Protein AF-A0A946MM64-F1 (afdb_monomer_lite)

Foldseek 3Di:
DDDDPVLVVLLVLLVVLLVVLQVLCCVPPVPFLLSVLSVCLVPPVSVVLVVVLVPDDPVVNVVCVVVSVVSSVVSSVLSVVSSVCSVVVVVVCRVVSSVVSVVVPD

Secondary structure (DSSP, 8-state):
-PPPHHHHHHHHHHHHHHHHHHHHHHHH-TT-HHHHHHHHIIIIIIHHHHHHHHHS-HHHHHHHHHHHHHHHHHHHHHHHHHHHHHHTT-GGGHHHHHHHHHHH--

Sequence (106 aa):
IDFPTEMTGEIEAIIDDLMVITPSMMERYPGETLTYEIKKIGRDHLYKTVKEYLDLSSDSRRNQLDIFKKTIGNLHEVSNRSRDIVEKNETAEFKTMANFLAGKFS

pLDDT: mean 90.25, std 6.31, range [52.16, 95.44]

Structure (mmCIF, N/CA/C/O backbone):
data_AF-A0A946MM64-F1
#
_entry.id   AF-A0A946MM64-F1
#
loop_
_atom_site.group_PDB
_atom_site.id
_atom_site.type_symbol
_atom_site.label_atom_id
_atom_site.label_alt_id
_atom_site.label_comp_id
_atom_site.label_asym_id
_atom_site.label_entity_id
_atom_site.label_seq_id
_atom_site.pdbx_PDB_ins_code
_atom_site.Cartn_x
_atom_site.Cartn_y
_atom_site.Cartn_z
_atom_site.occupancy
_atom_site.B_iso_or_equiv
_atom_site.auth_seq_id
_atom_site.auth_comp_id
_atom_site.auth_asym_id
_atom_site.auth_atom_id
_atom_site.pdbx_PDB_model_num
ATOM 1 N N . ILE A 1 1 ? 10.119 -2.285 -24.378 1.00 52.16 1 ILE A N 1
ATOM 2 C CA . ILE A 1 1 ? 9.785 -3.358 -23.416 1.00 52.16 1 ILE A CA 1
ATOM 3 C C . ILE A 1 1 ? 8.465 -2.953 -22.819 1.00 52.16 1 ILE A C 1
ATOM 5 O O . ILE A 1 1 ? 8.413 -1.907 -22.176 1.00 52.16 1 ILE A O 1
ATOM 9 N N . ASP A 1 2 ? 7.422 -3.707 -23.136 1.00 64.56 2 ASP A N 1
ATOM 10 C CA . ASP A 1 2 ? 6.102 -3.474 -22.565 1.00 64.56 2 ASP A CA 1
ATOM 11 C C . ASP A 1 2 ? 6.124 -3.805 -21.074 1.00 64.56 2 ASP A C 1
ATOM 13 O O . ASP A 1 2 ? 6.941 -4.607 -20.610 1.00 64.56 2 ASP A O 1
ATOM 17 N N . PHE A 1 3 ? 5.277 -3.122 -20.310 1.00 71.56 3 PHE A N 1
ATOM 18 C CA . PHE A 1 3 ? 5.147 -3.379 -18.883 1.00 71.56 3 PHE A CA 1
ATOM 19 C C . PHE A 1 3 ? 4.723 -4.844 -18.674 1.00 71.56 3 PHE A C 1
ATOM 21 O O . PHE A 1 3 ? 3.822 -5.302 -19.382 1.00 71.56 3 PHE A O 1
ATOM 28 N N . PRO A 1 4 ? 5.370 -5.612 -17.775 1.00 78.56 4 PRO A N 1
ATOM 29 C CA . PRO A 1 4 ? 5.081 -7.037 -17.673 1.00 78.56 4 PRO A CA 1
ATOM 30 C C . PRO A 1 4 ? 3.622 -7.266 -17.266 1.00 78.56 4 PRO A C 1
ATOM 32 O O . PRO A 1 4 ? 3.182 -6.727 -16.256 1.00 78.56 4 PRO A O 1
ATOM 35 N N . THR A 1 5 ? 2.888 -8.097 -18.010 1.00 82.94 5 THR A N 1
ATOM 36 C CA . THR A 1 5 ? 1.466 -8.393 -17.747 1.00 82.94 5 THR A CA 1
ATOM 37 C C . THR A 1 5 ? 1.224 -8.931 -16.337 1.00 82.94 5 THR A C 1
ATOM 39 O O . THR A 1 5 ? 0.237 -8.579 -15.704 1.00 82.94 5 THR A O 1
ATOM 42 N N . GLU A 1 6 ? 2.163 -9.728 -15.822 1.00 84.88 6 GLU A N 1
ATOM 43 C CA . GLU A 1 6 ? 2.186 -10.184 -14.426 1.00 84.88 6 GLU A CA 1
ATOM 44 C C . GLU A 1 6 ? 2.097 -9.004 -13.443 1.00 84.88 6 GLU A C 1
ATOM 46 O O . GLU A 1 6 ? 1.296 -9.028 -12.516 1.00 84.88 6 GLU A O 1
ATOM 51 N N . MET A 1 7 ? 2.854 -7.929 -13.687 1.00 89.62 7 MET A N 1
ATOM 52 C CA . MET A 1 7 ? 2.854 -6.751 -12.817 1.00 89.62 7 MET A CA 1
ATOM 53 C C . MET A 1 7 ? 1.558 -5.960 -12.899 1.00 89.62 7 MET A C 1
ATOM 55 O O . MET A 1 7 ? 1.156 -5.367 -11.904 1.00 89.62 7 MET A O 1
ATOM 59 N N . THR A 1 8 ? 0.911 -5.938 -14.064 1.00 90.75 8 THR A N 1
ATOM 60 C CA . THR A 1 8 ? -0.419 -5.337 -14.197 1.00 90.75 8 THR A CA 1
ATOM 61 C C . THR A 1 8 ? -1.417 -6.062 -13.305 1.00 90.75 8 THR A C 1
ATOM 63 O O . THR A 1 8 ? -2.077 -5.402 -12.511 1.00 90.75 8 THR A O 1
ATOM 66 N N . GLY A 1 9 ? -1.457 -7.398 -13.362 1.00 92.81 9 GLY A N 1
ATOM 67 C CA . GLY A 1 9 ? -2.377 -8.192 -12.545 1.00 92.81 9 GLY A CA 1
ATOM 68 C C . GLY A 1 9 ? -2.141 -8.029 -11.040 1.00 92.81 9 GLY A C 1
ATOM 69 O O . GLY A 1 9 ? -3.092 -7.875 -10.283 1.00 92.81 9 GLY A O 1
ATOM 70 N N . GLU A 1 10 ? -0.881 -7.984 -10.602 1.00 92.75 10 GLU A N 1
ATOM 71 C CA . GLU A 1 10 ? -0.538 -7.726 -9.194 1.00 92.75 10 GLU A CA 1
ATOM 72 C C . GLU A 1 10 ? -0.993 -6.332 -8.729 1.00 92.75 10 GLU A C 1
ATOM 74 O O . GLU A 1 10 ? -1.512 -6.171 -7.627 1.00 92.75 10 GLU A O 1
ATOM 79 N N . ILE A 1 11 ? -0.830 -5.308 -9.573 1.00 94.38 11 ILE A N 1
ATOM 80 C CA . ILE A 1 11 ? -1.286 -3.945 -9.263 1.00 94.38 11 ILE A CA 1
ATOM 81 C C . ILE A 1 11 ? -2.814 -3.878 -9.208 1.00 94.38 11 ILE A C 1
ATOM 83 O O . ILE A 1 11 ? -3.354 -3.245 -8.304 1.00 94.38 11 ILE A O 1
ATOM 87 N N . GLU A 1 12 ? -3.504 -4.524 -10.147 1.00 94.25 12 GLU A N 1
ATOM 88 C CA . GLU A 1 12 ? -4.968 -4.608 -10.166 1.00 94.25 12 GLU A CA 1
ATOM 89 C C . GLU A 1 12 ? -5.499 -5.301 -8.906 1.00 94.25 12 GLU A C 1
ATOM 91 O O . GLU A 1 12 ? -6.383 -4.753 -8.255 1.00 94.25 12 GLU A O 1
ATOM 96 N N . ALA A 1 13 ? -4.890 -6.414 -8.484 1.00 93.31 13 ALA A N 1
ATOM 97 C CA . ALA A 1 13 ? -5.264 -7.110 -7.251 1.00 93.31 13 ALA A CA 1
ATOM 98 C C . ALA A 1 13 ? -5.131 -6.213 -6.005 1.00 93.31 13 ALA A C 1
ATOM 100 O O . ALA A 1 13 ? -6.040 -6.159 -5.176 1.00 93.31 13 ALA A O 1
ATOM 101 N N . ILE A 1 14 ? -4.038 -5.442 -5.900 1.00 94.75 14 ILE A N 1
ATOM 102 C CA . ILE A 1 14 ? -3.869 -4.459 -4.818 1.00 94.75 14 ILE A CA 1
ATOM 103 C C . ILE A 1 14 ? -4.976 -3.398 -4.871 1.00 94.75 14 ILE A C 1
ATOM 105 O O . ILE A 1 14 ? -5.524 -3.023 -3.836 1.00 94.75 14 ILE A O 1
ATOM 109 N N . ILE A 1 15 ? -5.300 -2.877 -6.057 1.00 94.06 15 ILE A N 1
ATOM 110 C CA . ILE A 1 15 ? -6.34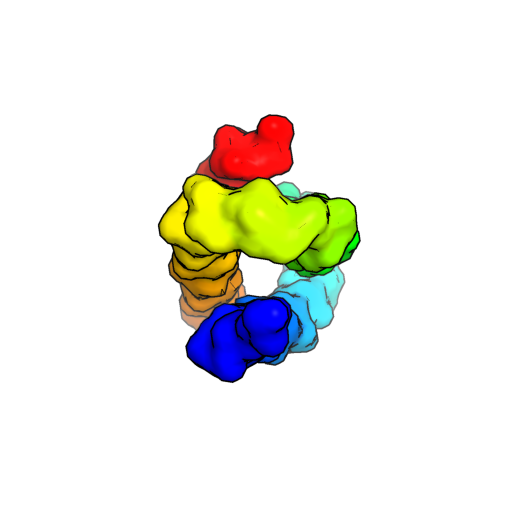9 -1.859 -6.212 1.00 94.06 15 ILE A CA 1
ATOM 111 C C . ILE A 1 15 ? -7.708 -2.421 -5.787 1.00 94.06 15 ILE A C 1
ATOM 113 O O . ILE A 1 15 ? -8.416 -1.755 -5.029 1.00 94.06 15 ILE A O 1
ATOM 117 N N . ASP A 1 16 ? -8.048 -3.630 -6.227 1.00 93.75 16 ASP A N 1
ATOM 118 C CA . ASP A 1 16 ? -9.312 -4.293 -5.909 1.00 93.75 16 ASP A CA 1
ATOM 119 C C . ASP A 1 16 ? -9.474 -4.494 -4.398 1.00 93.75 16 ASP A C 1
ATOM 121 O O . ASP A 1 16 ? -10.507 -4.132 -3.826 1.00 93.75 16 ASP A O 1
ATOM 125 N N . ASP A 1 17 ? -8.435 -4.983 -3.720 1.00 92.19 17 ASP A N 1
ATOM 126 C CA . ASP A 1 17 ? -8.418 -5.081 -2.261 1.00 92.19 17 ASP A CA 1
ATOM 127 C C . ASP A 1 17 ? -8.630 -3.716 -1.598 1.00 92.19 17 ASP A C 1
ATOM 129 O O . ASP A 1 17 ? -9.503 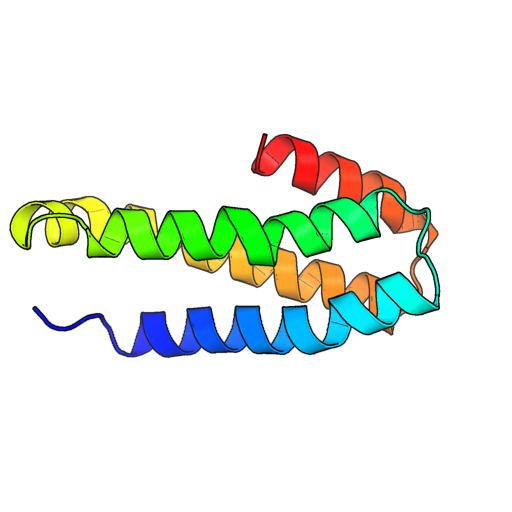-3.564 -0.740 1.00 92.19 17 ASP A O 1
ATOM 133 N N . LEU A 1 18 ? -7.855 -2.700 -2.000 1.00 93.00 18 LEU A N 1
ATOM 134 C CA . LEU A 1 18 ? -7.929 -1.353 -1.434 1.00 93.00 18 LEU A CA 1
ATOM 135 C C . LEU A 1 18 ? -9.315 -0.727 -1.624 1.00 93.00 18 LEU A C 1
ATOM 137 O O . LEU A 1 18 ? -9.802 -0.035 -0.720 1.00 93.00 18 LEU A O 1
ATOM 141 N N . MET A 1 19 ? -9.960 -0.984 -2.764 1.00 92.62 19 MET A N 1
ATOM 142 C CA . MET A 1 19 ? -11.323 -0.548 -3.065 1.00 92.62 19 MET A CA 1
ATOM 143 C C . MET A 1 19 ? -12.373 -1.214 -2.174 1.00 92.62 19 MET A C 1
ATOM 145 O O . MET A 1 19 ? -13.397 -0.593 -1.895 1.00 92.62 19 MET A O 1
ATOM 149 N N . VAL A 1 20 ? -12.119 -2.429 -1.686 1.00 90.88 20 VAL A N 1
ATOM 150 C CA . VAL A 1 20 ? -12.995 -3.122 -0.731 1.00 90.88 20 VAL A CA 1
ATOM 151 C C . VAL A 1 20 ? -12.742 -2.642 0.700 1.00 90.88 20 VAL A C 1
ATOM 153 O O . VAL A 1 20 ? -13.680 -2.294 1.424 1.00 90.88 20 VAL A O 1
ATOM 156 N N . ILE A 1 21 ? -11.480 -2.587 1.130 1.00 91.75 21 ILE A N 1
ATOM 157 C CA . ILE A 1 21 ? -11.147 -2.366 2.545 1.00 91.75 21 ILE A CA 1
ATOM 158 C C . ILE A 1 21 ? -11.258 -0.901 2.957 1.00 91.75 21 ILE A C 1
ATOM 160 O O . ILE A 1 21 ? -11.659 -0.612 4.085 1.00 91.75 21 ILE A O 1
ATOM 164 N N . THR A 1 22 ? -10.935 0.039 2.062 1.00 92.25 22 THR A N 1
ATOM 165 C CA . THR A 1 22 ? -10.902 1.466 2.408 1.00 92.25 22 THR A CA 1
ATOM 166 C C . THR A 1 22 ? -12.292 1.997 2.773 1.00 92.25 22 THR A C 1
ATOM 168 O O . THR A 1 22 ? -12.406 2.635 3.823 1.00 92.25 22 THR A O 1
ATOM 171 N N . PRO A 1 23 ? -13.363 1.742 1.990 1.00 93.00 23 PRO A N 1
ATOM 172 C CA . PRO A 1 23 ? -14.711 2.165 2.368 1.00 93.00 23 PRO A CA 1
ATOM 173 C C . PRO A 1 23 ? -15.182 1.513 3.671 1.00 93.00 23 PRO A C 1
ATOM 175 O O . PRO A 1 23 ? -15.672 2.217 4.549 1.00 93.00 23 PRO A O 1
ATOM 178 N N . SER A 1 24 ? -14.947 0.205 3.838 1.00 91.81 24 SER A N 1
ATOM 179 C CA . SER A 1 24 ? -15.315 -0.544 5.052 1.00 91.81 24 SER A CA 1
ATOM 180 C C . SER A 1 24 ? -14.665 0.042 6.312 1.00 91.81 24 SER A C 1
ATOM 182 O O . SER A 1 24 ? -15.333 0.273 7.322 1.00 91.81 24 SER A O 1
ATOM 184 N N . MET A 1 25 ? -13.371 0.368 6.240 1.00 92.62 25 MET A N 1
ATOM 185 C CA . MET A 1 25 ? -12.639 1.005 7.337 1.00 92.62 25 MET A CA 1
ATOM 186 C C . MET A 1 25 ? -13.113 2.429 7.615 1.00 92.62 25 MET A C 1
ATOM 188 O O . MET A 1 25 ? -13.253 2.816 8.771 1.00 92.62 25 MET A O 1
ATOM 192 N N . MET A 1 26 ? -13.401 3.207 6.573 1.00 93.19 26 MET A N 1
ATOM 193 C CA . MET A 1 26 ? -13.939 4.560 6.722 1.00 93.19 26 MET A CA 1
ATOM 194 C C . MET A 1 26 ? -15.339 4.572 7.346 1.00 93.19 26 MET A C 1
ATOM 196 O O . MET A 1 26 ? -15.659 5.500 8.081 1.00 93.19 26 MET A O 1
ATOM 200 N N . GLU A 1 27 ? -16.167 3.566 7.069 1.00 93.56 27 GLU A N 1
ATOM 201 C CA . GLU A 1 27 ? -17.514 3.453 7.630 1.00 93.56 27 GLU A CA 1
ATOM 202 C C . GLU A 1 27 ? -17.487 2.978 9.088 1.00 93.56 27 GLU A C 1
ATOM 204 O O . GLU A 1 27 ? -18.136 3.568 9.951 1.00 93.56 27 GLU A O 1
ATOM 209 N N . ARG A 1 28 ? -16.714 1.927 9.381 1.00 91.38 28 ARG A N 1
ATOM 210 C CA . ARG A 1 28 ? -16.728 1.259 10.692 1.00 91.38 28 ARG A CA 1
ATOM 211 C C . ARG A 1 28 ? -15.730 1.848 11.688 1.00 91.38 28 ARG A C 1
ATOM 213 O O . ARG A 1 28 ? -15.985 1.826 12.889 1.00 91.38 28 ARG A O 1
ATOM 220 N N . TYR A 1 29 ? -14.602 2.359 11.198 1.00 92.12 29 TYR A N 1
ATOM 221 C CA . TYR A 1 29 ? -13.439 2.753 11.999 1.00 92.12 29 TYR A CA 1
ATOM 222 C C . TYR A 1 29 ? -12.772 4.058 11.507 1.00 92.12 29 TYR A C 1
ATOM 224 O O . TYR A 1 29 ? -11.547 4.112 11.366 1.00 92.12 29 TYR A O 1
ATOM 232 N N . PRO A 1 30 ? -13.519 5.150 11.250 1.00 92.75 30 PRO A N 1
ATOM 233 C CA . PRO A 1 30 ? -12.968 6.359 10.621 1.00 92.75 30 PRO A CA 1
ATOM 234 C C . PRO A 1 30 ? -11.836 7.038 11.408 1.00 92.75 30 PRO A C 1
ATOM 236 O O . PRO A 1 30 ? -11.022 7.741 10.812 1.00 92.75 30 PRO A O 1
ATOM 239 N N . GLY A 1 31 ? -11.797 6.863 12.734 1.00 92.25 31 GLY A N 1
ATOM 240 C CA . GLY A 1 31 ? -10.797 7.468 13.623 1.00 92.25 31 GLY A CA 1
ATOM 241 C C . GLY A 1 31 ? -9.566 6.602 13.900 1.00 92.25 31 GLY A C 1
ATOM 242 O O . GLY A 1 31 ? -8.650 7.064 14.574 1.00 92.25 31 GLY A O 1
ATOM 243 N N . GLU A 1 32 ? -9.535 5.362 13.409 1.00 93.25 32 GLU A N 1
ATOM 244 C CA . GLU A 1 32 ? -8.415 4.451 13.646 1.00 93.25 32 GLU A CA 1
ATOM 245 C C . GLU A 1 32 ? -7.212 4.810 12.770 1.00 93.25 32 GLU A C 1
ATOM 247 O O . GLU A 1 32 ? -7.347 5.062 11.570 1.00 93.25 32 GLU A O 1
ATOM 252 N N . THR A 1 33 ? -6.005 4.760 13.342 1.00 93.06 33 THR A N 1
ATOM 253 C CA . THR A 1 33 ? -4.760 5.024 12.598 1.00 93.06 33 THR A CA 1
ATOM 254 C C . THR A 1 33 ? -4.614 4.085 11.400 1.00 93.06 33 THR A C 1
ATOM 256 O O . THR A 1 33 ? -4.167 4.507 10.337 1.00 93.06 33 THR A O 1
ATOM 259 N N . LEU A 1 34 ? -5.059 2.829 11.528 1.00 91.44 34 LEU A N 1
ATOM 260 C CA . LEU A 1 34 ? -5.021 1.865 10.428 1.00 91.44 34 LEU A CA 1
ATOM 261 C C . LEU A 1 34 ? -5.826 2.345 9.206 1.00 91.44 34 LEU A C 1
ATOM 263 O O . LEU A 1 34 ? -5.389 2.149 8.075 1.00 91.44 34 LEU A O 1
ATOM 267 N N . THR A 1 35 ? -6.957 3.023 9.416 1.00 92.94 35 THR A N 1
ATOM 268 C CA . THR A 1 35 ? -7.775 3.596 8.334 1.00 92.94 35 THR A CA 1
ATOM 269 C C . THR A 1 35 ? -7.002 4.657 7.552 1.00 92.94 35 THR A C 1
ATOM 271 O O . THR A 1 35 ? -7.086 4.716 6.323 1.00 92.94 35 THR A O 1
ATOM 274 N N . TYR A 1 36 ? -6.224 5.488 8.248 1.00 93.19 36 TYR A N 1
ATOM 275 C CA . TYR A 1 36 ? -5.359 6.478 7.610 1.00 93.19 36 TYR A CA 1
ATOM 276 C C . TYR A 1 36 ? -4.238 5.811 6.799 1.00 93.19 36 TYR A C 1
ATOM 278 O O . TYR A 1 36 ? -4.057 6.144 5.626 1.00 93.19 36 TYR A O 1
ATOM 286 N N . GLU A 1 37 ? -3.543 4.833 7.383 1.00 92.00 37 GLU A N 1
ATOM 287 C CA . GLU A 1 37 ? -2.434 4.139 6.716 1.00 92.00 37 GLU A CA 1
ATOM 288 C C . GLU A 1 37 ? -2.892 3.364 5.470 1.00 92.00 37 GLU A C 1
ATOM 290 O O . GLU A 1 37 ? -2.258 3.451 4.420 1.00 92.00 37 GLU A O 1
ATOM 295 N N . ILE A 1 38 ? -4.047 2.689 5.525 1.00 91.62 38 ILE A N 1
ATOM 296 C CA . ILE A 1 38 ? -4.638 2.003 4.362 1.00 91.62 38 ILE A CA 1
ATOM 297 C C . ILE A 1 38 ? -4.905 2.984 3.210 1.00 91.62 38 ILE A C 1
ATOM 299 O O . ILE A 1 38 ? -4.566 2.710 2.057 1.00 91.62 38 ILE A O 1
ATOM 303 N N . LYS A 1 39 ? -5.450 4.170 3.506 1.00 91.44 39 LYS A N 1
ATOM 304 C CA . LYS A 1 39 ? -5.676 5.206 2.482 1.00 91.44 39 LYS A CA 1
ATOM 305 C C . LYS A 1 39 ? -4.374 5.703 1.869 1.00 91.44 39 LYS A C 1
ATOM 307 O O . LYS A 1 39 ? -4.330 5.953 0.662 1.00 91.44 39 LYS A O 1
ATOM 312 N N . LYS A 1 40 ? -3.340 5.864 2.696 1.00 91.75 40 LYS A N 1
ATOM 313 C CA . LYS A 1 40 ? -2.013 6.320 2.277 1.00 91.75 40 LYS A CA 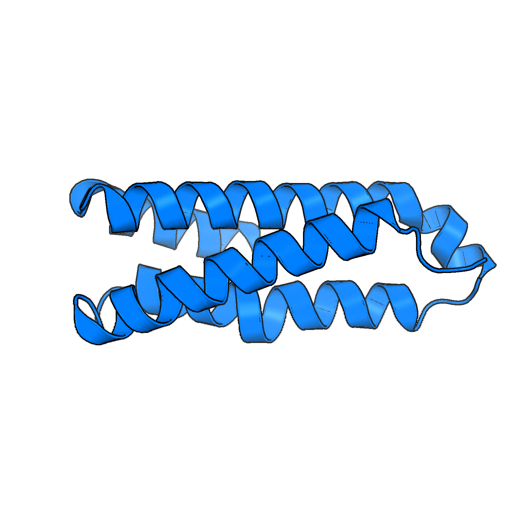1
ATOM 314 C C . LYS A 1 40 ? -1.351 5.314 1.329 1.00 91.75 40 LYS A C 1
ATOM 316 O O . LYS A 1 40 ? -0.758 5.724 0.334 1.00 91.75 40 LYS A O 1
ATOM 321 N N . ILE A 1 41 ? -1.521 4.008 1.564 1.00 89.44 41 ILE A N 1
ATOM 322 C CA . ILE A 1 41 ? -1.024 2.953 0.662 1.00 89.44 41 ILE A CA 1
ATOM 323 C C . ILE A 1 41 ? -1.546 3.154 -0.761 1.00 89.44 41 ILE A C 1
ATOM 325 O O . ILE A 1 41 ? -0.752 3.210 -1.699 1.00 89.44 41 ILE A O 1
ATOM 329 N N . GLY A 1 42 ? -2.863 3.294 -0.923 1.00 83.56 42 GLY A N 1
ATOM 330 C CA . GLY A 1 42 ? -3.470 3.429 -2.247 1.00 83.56 42 GLY A CA 1
ATOM 331 C C . GLY A 1 42 ? -3.170 4.759 -2.925 1.00 83.56 42 GLY A C 1
ATOM 332 O O . GLY A 1 42 ? -2.800 4.787 -4.097 1.00 83.56 42 GLY A O 1
ATOM 333 N N . ARG A 1 43 ? -3.333 5.869 -2.196 1.00 85.06 43 ARG A N 1
ATOM 334 C CA . ARG A 1 43 ? -3.203 7.213 -2.779 1.00 85.06 43 ARG A CA 1
ATOM 335 C C . ARG A 1 43 ? -1.767 7.610 -3.065 1.00 85.06 43 ARG A C 1
ATOM 337 O O . ARG A 1 43 ? -1.515 8.230 -4.095 1.00 85.06 43 ARG A O 1
ATOM 344 N N . ASP A 1 44 ? -0.855 7.246 -2.172 1.00 89.44 44 ASP A N 1
ATOM 345 C CA . ASP A 1 44 ? 0.500 7.771 -2.213 1.00 89.44 44 ASP A CA 1
ATOM 346 C C . ASP A 1 44 ? 1.474 6.674 -2.627 1.00 89.44 44 ASP A C 1
ATOM 348 O O . ASP A 1 44 ? 2.149 6.813 -3.644 1.00 89.44 44 ASP A O 1
ATOM 352 N N . HIS A 1 45 ? 1.533 5.562 -1.890 1.00 90.44 45 HIS A N 1
ATOM 353 C CA . HIS A 1 45 ? 2.603 4.578 -2.074 1.00 90.44 45 HIS A CA 1
ATOM 354 C C . HIS A 1 45 ? 2.489 3.798 -3.383 1.00 90.44 45 HIS A C 1
ATOM 356 O O . HIS A 1 45 ? 3.431 3.824 -4.173 1.00 90.44 45 HIS A O 1
ATOM 362 N N . LEU A 1 46 ? 1.344 3.164 -3.657 1.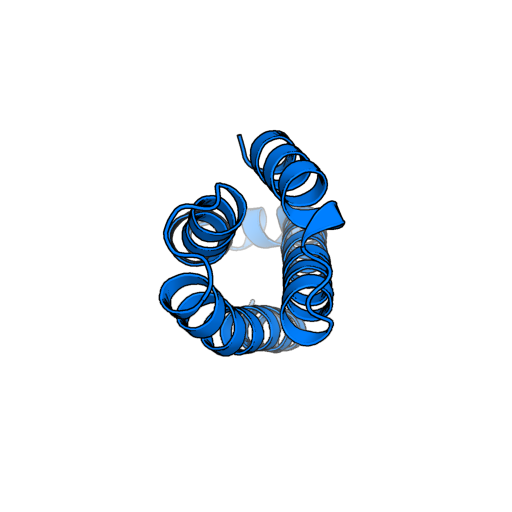00 92.56 46 LEU A N 1
ATOM 363 C CA . LEU A 1 46 ? 1.149 2.397 -4.888 1.00 92.56 46 LEU A CA 1
ATOM 364 C C . LEU A 1 46 ? 1.304 3.293 -6.122 1.00 92.56 46 LEU A C 1
ATOM 366 O O . LEU A 1 46 ? 2.091 2.985 -7.018 1.00 92.56 46 LEU A O 1
ATOM 370 N N . TYR A 1 47 ? 0.600 4.429 -6.139 1.00 91.62 47 TYR A N 1
ATOM 371 C CA . TYR A 1 47 ? 0.662 5.378 -7.247 1.00 91.62 47 TYR A CA 1
ATOM 372 C C . TYR A 1 47 ? 2.093 5.866 -7.501 1.00 91.62 47 TYR A C 1
ATOM 374 O O . TYR A 1 47 ? 2.574 5.792 -8.633 1.00 91.62 47 TYR A O 1
ATOM 382 N N . LYS A 1 48 ? 2.795 6.326 -6.456 1.00 93.06 48 LYS A N 1
ATOM 383 C CA . LYS A 1 48 ? 4.167 6.828 -6.571 1.00 93.06 48 LYS A CA 1
ATOM 384 C C . LYS A 1 48 ? 5.118 5.740 -7.062 1.00 93.06 48 LYS A C 1
ATOM 386 O O . LYS A 1 48 ? 5.853 5.988 -8.009 1.00 93.06 48 LYS A O 1
ATOM 391 N N . THR A 1 49 ? 5.068 4.538 -6.487 1.00 93.00 49 THR A N 1
ATOM 392 C CA . THR A 1 49 ? 5.934 3.417 -6.883 1.00 93.00 49 THR A CA 1
ATOM 393 C C . THR A 1 49 ? 5.749 3.037 -8.352 1.00 93.00 49 THR A C 1
ATOM 395 O O . THR A 1 49 ? 6.734 2.886 -9.076 1.00 93.00 49 THR A O 1
ATOM 398 N N . VAL A 1 50 ? 4.502 2.908 -8.819 1.00 93.56 50 VAL A N 1
ATOM 399 C CA . VAL A 1 50 ? 4.218 2.568 -10.223 1.00 93.56 50 VAL A CA 1
ATOM 400 C C . VAL A 1 50 ? 4.652 3.701 -11.148 1.00 93.56 50 VAL A C 1
ATOM 402 O O . VAL A 1 50 ? 5.328 3.454 -12.147 1.00 93.56 50 VAL A O 1
ATOM 405 N N . LYS A 1 51 ? 4.325 4.950 -10.800 1.00 93.75 51 LYS A N 1
ATOM 406 C CA . LYS A 1 51 ? 4.701 6.121 -11.591 1.00 93.75 51 LYS A CA 1
ATOM 407 C C . LYS A 1 51 ? 6.215 6.259 -11.730 1.00 93.75 51 LYS A C 1
ATOM 409 O O . LYS A 1 51 ? 6.705 6.376 -12.848 1.00 93.75 51 LYS A O 1
ATOM 414 N N . GLU A 1 52 ? 6.948 6.217 -10.620 1.00 94.69 52 GLU A N 1
ATOM 415 C CA . GLU A 1 52 ? 8.405 6.363 -10.613 1.00 94.69 52 GLU A CA 1
ATOM 416 C C . GLU A 1 52 ? 9.077 5.294 -11.474 1.00 94.69 52 GLU A C 1
ATOM 418 O O . GLU A 1 52 ? 9.988 5.615 -12.232 1.00 94.69 52 GLU A O 1
ATOM 423 N N . TYR A 1 53 ? 8.597 4.047 -11.428 1.00 94.31 53 TYR A N 1
ATOM 424 C CA . TYR A 1 53 ? 9.114 2.985 -12.287 1.00 94.31 53 TYR A CA 1
ATOM 425 C C . TYR A 1 53 ? 8.814 3.223 -13.774 1.00 94.31 53 TYR A C 1
ATOM 427 O O . TYR A 1 53 ? 9.680 3.011 -14.624 1.00 94.31 53 TYR A O 1
ATOM 435 N N . LEU A 1 54 ? 7.602 3.668 -14.114 1.00 93.12 54 LEU A N 1
ATOM 436 C CA . LEU A 1 54 ? 7.212 3.926 -15.505 1.00 93.12 54 LEU A CA 1
ATOM 437 C C . LEU A 1 54 ? 7.915 5.153 -16.103 1.00 93.12 54 LEU A C 1
ATOM 439 O O . LEU A 1 54 ? 8.210 5.152 -17.301 1.00 93.12 54 LEU A O 1
ATOM 443 N N . ASP A 1 55 ? 8.244 6.148 -15.276 1.00 95.44 55 ASP A N 1
ATOM 444 C CA . ASP A 1 55 ? 8.981 7.353 -15.672 1.00 95.44 55 ASP A CA 1
ATOM 445 C C . ASP A 1 55 ? 10.468 7.058 -15.991 1.00 95.44 55 ASP A C 1
ATOM 447 O O . ASP A 1 55 ? 11.148 7.868 -16.626 1.00 95.44 55 ASP A O 1
ATOM 451 N N . LEU A 1 56 ? 10.993 5.883 -15.616 1.00 93.88 56 LEU A N 1
ATOM 452 C CA . LEU A 1 56 ? 12.359 5.467 -15.945 1.00 93.88 56 LEU A CA 1
ATOM 453 C C . LEU A 1 56 ? 12.557 5.218 -17.451 1.00 93.88 56 LEU A C 1
ATOM 455 O O . LEU A 1 56 ? 11.658 4.776 -18.177 1.00 93.88 56 LEU A O 1
ATOM 459 N N . SER A 1 57 ? 13.804 5.391 -17.905 1.00 94.25 57 SER A N 1
ATOM 460 C CA . SER A 1 57 ? 14.246 4.923 -19.225 1.00 94.25 57 SER A CA 1
ATOM 461 C C . SER A 1 57 ? 14.091 3.400 -19.361 1.00 94.25 57 SER A C 1
ATOM 463 O O . SER A 1 57 ? 14.051 2.676 -18.365 1.00 94.25 57 SER A O 1
ATOM 465 N N . SER A 1 58 ? 14.058 2.881 -20.593 1.00 91.06 58 SER A N 1
ATOM 466 C CA . SER A 1 58 ? 13.944 1.429 -20.825 1.00 91.06 58 SER A CA 1
ATOM 467 C C . SER A 1 58 ? 15.093 0.625 -20.195 1.00 91.06 58 SER A C 1
ATOM 469 O O . SER A 1 58 ? 14.870 -0.476 -19.693 1.00 91.06 58 SER A O 1
ATOM 471 N N . ASP A 1 59 ? 16.310 1.172 -20.180 1.00 92.75 59 ASP A N 1
ATOM 472 C CA . ASP A 1 59 ? 17.482 0.521 -19.579 1.00 92.75 59 ASP A CA 1
ATOM 473 C C . ASP A 1 59 ? 17.394 0.529 -18.055 1.00 92.75 59 ASP A C 1
ATOM 475 O O . ASP A 1 59 ? 17.569 -0.500 -17.404 1.00 92.75 59 ASP A O 1
ATOM 479 N N . SER A 1 60 ? 17.026 1.674 -17.484 1.00 94.25 60 SER A N 1
ATOM 480 C CA . SER A 1 60 ? 16.809 1.808 -16.046 1.00 94.25 60 SER A CA 1
ATOM 481 C C . SER A 1 60 ? 15.674 0.903 -15.553 1.00 94.25 60 SER A C 1
ATOM 483 O O . SER A 1 60 ? 15.822 0.284 -14.502 1.00 94.25 60 SER A O 1
ATOM 485 N N . ARG A 1 61 ? 14.580 0.755 -16.316 1.00 93.50 61 ARG A N 1
ATOM 486 C CA . ARG A 1 61 ? 13.481 -0.170 -15.983 1.00 93.50 61 ARG A CA 1
ATOM 487 C C . ARG A 1 61 ? 13.930 -1.619 -15.923 1.00 93.50 61 ARG A C 1
ATOM 489 O O . ARG A 1 61 ? 13.504 -2.332 -15.020 1.00 93.50 61 ARG A O 1
ATOM 496 N N . ARG A 1 62 ? 14.789 -2.055 -16.851 1.00 90.88 62 ARG A N 1
ATOM 497 C CA . ARG A 1 62 ? 15.372 -3.406 -16.813 1.00 90.88 62 ARG A CA 1
ATOM 498 C C . ARG A 1 62 ? 16.198 -3.613 -15.550 1.00 90.88 62 ARG A C 1
ATOM 500 O O . ARG A 1 62 ? 16.003 -4.604 -14.859 1.00 90.88 62 ARG A O 1
ATOM 507 N N . ASN A 1 63 ? 17.054 -2.650 -15.222 1.00 94.31 63 ASN A N 1
ATOM 508 C CA . ASN A 1 63 ? 17.947 -2.746 -14.065 1.00 94.31 63 ASN A CA 1
ATOM 509 C C . ASN A 1 63 ? 17.204 -2.677 -12.721 1.00 94.31 63 ASN A C 1
ATOM 511 O O . ASN A 1 63 ? 17.697 -3.194 -11.725 1.00 94.31 63 ASN A O 1
ATOM 515 N N . GLN A 1 64 ? 16.031 -2.040 -12.684 1.00 94.25 64 GLN A N 1
ATOM 516 C CA . GLN A 1 64 ? 15.221 -1.896 -11.472 1.00 94.25 64 GLN A CA 1
ATOM 517 C C . GLN A 1 64 ? 14.030 -2.858 -11.398 1.00 94.25 64 GLN A C 1
ATOM 519 O O . GLN A 1 64 ? 13.281 -2.809 -10.424 1.00 94.25 64 GLN A O 1
ATOM 524 N N . LEU A 1 65 ? 13.839 -3.738 -12.389 1.00 92.50 65 LEU A N 1
ATOM 525 C CA . LEU A 1 65 ? 12.659 -4.602 -12.467 1.00 92.50 65 LEU A CA 1
ATOM 526 C C . LEU A 1 65 ? 12.497 -5.477 -11.219 1.00 92.50 65 LEU A C 1
ATOM 528 O O . LEU A 1 65 ? 11.407 -5.532 -10.661 1.00 92.50 65 LEU A O 1
ATOM 532 N N . ASP A 1 66 ? 13.567 -6.110 -10.738 1.00 93.56 66 ASP A N 1
ATOM 533 C CA . ASP A 1 66 ? 13.489 -6.989 -9.563 1.00 93.56 66 ASP A CA 1
ATOM 534 C C . ASP A 1 66 ? 13.175 -6.224 -8.274 1.00 93.56 66 ASP A C 1
ATOM 536 O O . ASP A 1 66 ? 12.474 -6.730 -7.396 1.00 93.56 66 ASP A O 1
ATOM 540 N N . ILE A 1 67 ? 13.677 -4.993 -8.157 1.00 93.81 67 ILE A N 1
ATOM 541 C CA . ILE A 1 67 ? 13.372 -4.110 -7.026 1.00 93.81 67 ILE A CA 1
ATOM 542 C C . ILE A 1 67 ? 11.895 -3.725 -7.083 1.00 93.81 67 ILE A C 1
ATOM 544 O O . ILE A 1 67 ? 11.185 -3.869 -6.093 1.00 93.81 67 ILE A O 1
ATOM 548 N N . PHE A 1 68 ? 11.416 -3.313 -8.257 1.00 93.75 68 PHE A N 1
ATOM 549 C CA . PHE A 1 68 ? 10.016 -2.976 -8.476 1.00 93.75 68 PHE A CA 1
ATOM 550 C C . PHE A 1 68 ? 9.083 -4.156 -8.170 1.00 93.75 68 PHE A C 1
ATOM 552 O O . PHE A 1 68 ? 8.134 -3.995 -7.404 1.00 93.75 68 PHE A O 1
ATOM 559 N N . LYS A 1 69 ? 9.399 -5.357 -8.674 1.00 94.44 69 LYS A N 1
ATOM 560 C CA . LYS A 1 69 ? 8.671 -6.604 -8.382 1.00 94.44 69 LYS A CA 1
ATOM 561 C C . LYS A 1 69 ? 8.551 -6.856 -6.882 1.00 94.44 69 LYS A C 1
ATOM 563 O O . LYS A 1 69 ? 7.456 -7.093 -6.383 1.00 94.44 69 LYS A O 1
ATOM 568 N N . LYS A 1 70 ? 9.662 -6.748 -6.147 1.00 93.69 70 LYS A N 1
ATOM 569 C CA . LYS A 1 70 ? 9.666 -6.911 -4.685 1.00 93.69 70 LYS A CA 1
ATOM 570 C C . LYS A 1 70 ? 8.817 -5.856 -3.986 1.00 93.69 70 LYS A C 1
ATOM 572 O O . LYS A 1 70 ? 8.133 -6.184 -3.021 1.00 93.69 70 LYS A O 1
ATOM 577 N N . THR A 1 71 ? 8.853 -4.603 -4.430 1.00 92.75 71 THR A N 1
ATOM 578 C CA . THR A 1 71 ? 8.049 -3.533 -3.822 1.00 92.75 71 THR A CA 1
ATOM 579 C C . THR A 1 71 ? 6.556 -3.763 -4.040 1.00 92.75 71 THR A C 1
ATOM 581 O O . THR A 1 71 ? 5.789 -3.652 -3.087 1.00 92.75 71 THR A O 1
ATOM 584 N N . ILE A 1 72 ? 6.141 -4.147 -5.250 1.00 94.25 72 ILE A N 1
ATOM 585 C CA . ILE A 1 72 ? 4.738 -4.478 -5.536 1.00 94.25 72 ILE A CA 1
ATOM 586 C C . ILE A 1 72 ? 4.288 -5.712 -4.747 1.00 94.25 72 ILE A C 1
ATOM 588 O O . ILE A 1 72 ? 3.259 -5.644 -4.084 1.00 94.25 72 ILE A O 1
ATOM 592 N N . GLY A 1 73 ? 5.082 -6.787 -4.705 1.00 92.75 73 GLY A N 1
ATOM 593 C CA . GLY A 1 73 ? 4.751 -7.963 -3.888 1.00 92.75 73 GLY A CA 1
ATOM 594 C 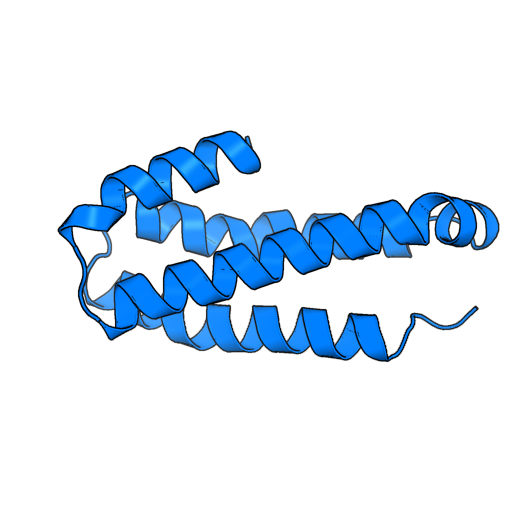C . GLY A 1 73 ? 4.575 -7.616 -2.403 1.00 92.75 73 GLY A C 1
ATOM 595 O O . GLY A 1 73 ? 3.611 -8.028 -1.767 1.00 92.75 73 GLY A O 1
ATOM 596 N N . ASN A 1 74 ? 5.438 -6.749 -1.864 1.00 91.31 74 ASN A N 1
ATOM 597 C CA . ASN A 1 74 ? 5.309 -6.241 -0.496 1.00 91.31 74 ASN A CA 1
ATOM 598 C C . ASN A 1 74 ? 4.026 -5.426 -0.253 1.00 91.31 74 ASN A C 1
ATOM 600 O O . ASN A 1 74 ? 3.511 -5.445 0.867 1.00 91.31 74 ASN A O 1
ATOM 604 N N . LEU A 1 75 ? 3.557 -4.670 -1.251 1.00 92.12 75 LEU A N 1
ATOM 605 C CA . LEU A 1 75 ? 2.294 -3.929 -1.192 1.00 92.12 75 LEU A CA 1
ATOM 606 C C . LEU A 1 75 ? 1.096 -4.882 -1.253 1.00 92.12 75 LEU A C 1
ATOM 608 O O . LEU A 1 75 ? 0.140 -4.691 -0.507 1.00 92.12 75 LEU A O 1
ATOM 612 N N . HIS A 1 76 ? 1.176 -5.933 -2.068 1.00 92.62 76 HIS A N 1
ATOM 613 C CA . HIS A 1 76 ? 0.143 -6.961 -2.173 1.00 92.62 76 HIS A CA 1
ATOM 614 C C . HIS A 1 76 ? -0.012 -7.771 -0.882 1.00 92.62 76 HIS A C 1
ATOM 616 O O . HIS A 1 76 ? -1.124 -7.926 -0.384 1.00 92.62 76 HIS A O 1
ATOM 622 N N . GLU A 1 77 ? 1.087 -8.202 -0.260 1.00 91.19 77 GLU A N 1
ATOM 623 C CA . GLU A 1 77 ? 1.047 -8.866 1.053 1.00 91.19 77 GLU A CA 1
ATOM 624 C C . GLU A 1 77 ? 0.404 -7.983 2.129 1.00 91.19 77 GLU A C 1
ATOM 626 O O . GLU A 1 77 ? -0.404 -8.440 2.939 1.00 91.19 77 GLU A O 1
ATOM 631 N N . VAL A 1 78 ? 0.761 -6.697 2.135 1.00 90.00 78 VAL A N 1
ATOM 632 C CA . VAL A 1 78 ? 0.196 -5.704 3.050 1.00 90.00 78 VAL A CA 1
ATOM 633 C C . VAL A 1 78 ? -1.304 -5.536 2.821 1.00 90.00 78 VAL A C 1
ATOM 635 O O . VAL A 1 78 ? -2.062 -5.544 3.789 1.00 90.00 78 VAL A O 1
ATOM 638 N N . SER A 1 79 ? -1.717 -5.404 1.563 1.00 89.94 79 SER A N 1
ATOM 639 C CA . SER A 1 79 ? -3.110 -5.237 1.161 1.00 89.94 79 SER A CA 1
ATOM 640 C C . SER A 1 79 ? -3.971 -6.418 1.615 1.00 89.94 79 SER A C 1
ATOM 642 O O . SER A 1 79 ? -4.946 -6.223 2.344 1.00 89.94 79 SER A O 1
ATOM 644 N N . ASN A 1 80 ? -3.525 -7.642 1.318 1.00 91.88 80 ASN A N 1
ATOM 645 C CA . ASN A 1 80 ? -4.185 -8.874 1.744 1.00 91.88 80 ASN A CA 1
ATOM 646 C C . ASN A 1 80 ? -4.285 -8.979 3.268 1.00 91.88 80 ASN A C 1
ATOM 648 O O . ASN A 1 80 ? -5.348 -9.270 3.810 1.00 91.88 80 ASN A O 1
ATOM 652 N N . ARG A 1 81 ? -3.195 -8.695 3.992 1.00 89.50 81 ARG A N 1
ATOM 653 C CA . ARG A 1 81 ? -3.214 -8.756 5.459 1.00 89.50 81 ARG A CA 1
ATOM 654 C C . ARG A 1 81 ? -4.156 -7.714 6.062 1.00 89.50 81 ARG A C 1
ATOM 656 O O . ARG A 1 81 ? -4.870 -8.010 7.017 1.00 89.50 81 ARG A O 1
ATOM 663 N N . SER A 1 82 ? -4.159 -6.495 5.527 1.00 87.38 82 SER A N 1
ATOM 664 C CA . SER A 1 82 ? -5.105 -5.458 5.942 1.00 87.38 82 SER A CA 1
ATOM 665 C C . SER A 1 82 ? -6.544 -5.890 5.671 1.00 87.38 82 SER A C 1
ATOM 667 O O . SER A 1 82 ? -7.394 -5.705 6.538 1.00 87.38 82 SER A O 1
ATOM 669 N N . ARG A 1 83 ? -6.815 -6.518 4.523 1.00 88.56 83 ARG A N 1
ATOM 670 C CA . ARG A 1 83 ? -8.124 -7.089 4.197 1.00 88.56 83 ARG A CA 1
ATOM 671 C C . ARG A 1 83 ? -8.561 -8.153 5.191 1.00 88.56 83 ARG A C 1
ATOM 673 O O . ARG A 1 83 ? -9.643 -8.022 5.757 1.00 88.56 83 ARG A O 1
ATOM 680 N N . ASP A 1 84 ? -7.698 -9.121 5.475 1.00 90.69 84 ASP A N 1
ATOM 681 C CA . ASP A 1 84 ? -7.950 -10.182 6.451 1.00 90.69 84 ASP A CA 1
ATOM 682 C C . ASP A 1 84 ? -8.351 -9.624 7.823 1.00 90.69 84 ASP A C 1
ATOM 684 O O . ASP A 1 84 ? -9.366 -10.031 8.388 1.00 90.69 84 ASP A O 1
ATOM 688 N N . ILE A 1 85 ? -7.588 -8.657 8.341 1.00 87.81 85 ILE A N 1
ATOM 689 C CA . ILE A 1 85 ? -7.838 -8.025 9.646 1.00 87.81 85 ILE A CA 1
ATOM 690 C C . ILE A 1 85 ? -9.211 -7.329 9.674 1.00 87.81 85 ILE A C 1
ATOM 692 O O . ILE A 1 85 ? -9.938 -7.402 10.670 1.00 87.81 85 ILE A O 1
ATOM 696 N N . VAL A 1 86 ? -9.588 -6.661 8.581 1.00 86.38 86 VAL A N 1
ATOM 697 C CA . VAL A 1 86 ? -10.851 -5.914 8.469 1.00 86.38 86 VAL A CA 1
ATOM 698 C C . VAL A 1 86 ? -12.052 -6.843 8.298 1.00 86.38 86 VAL A C 1
ATOM 700 O O . VAL A 1 86 ? -13.083 -6.648 8.953 1.00 86.38 86 VAL A O 1
ATOM 703 N N . GLU A 1 87 ? -11.928 -7.862 7.448 1.00 87.50 87 GLU A N 1
ATOM 704 C CA . GLU A 1 87 ? -12.982 -8.845 7.184 1.00 87.50 87 GLU A CA 1
ATOM 705 C C . GLU A 1 87 ? -13.240 -9.735 8.407 1.00 87.50 87 GLU A C 1
ATOM 707 O O . GLU A 1 87 ? -14.396 -9.973 8.759 1.00 87.50 87 GLU A O 1
ATOM 712 N N . LYS A 1 88 ? -12.185 -10.150 9.122 1.00 90.44 88 LYS A N 1
ATOM 713 C CA . LYS A 1 88 ? -12.288 -10.962 10.350 1.00 90.44 88 LYS A CA 1
ATOM 714 C C . LYS A 1 88 ? -12.587 -10.141 11.605 1.00 90.44 88 LYS A C 1
ATOM 716 O O . LYS A 1 88 ? -12.804 -10.713 12.670 1.00 90.44 88 LYS A O 1
ATOM 721 N N . ASN A 1 89 ? -12.655 -8.813 11.483 1.00 86.00 89 ASN A N 1
ATOM 722 C CA . ASN A 1 89 ? -12.914 -7.889 12.586 1.00 86.00 89 ASN A CA 1
ATOM 723 C C . ASN A 1 89 ? -11.899 -8.017 13.743 1.00 86.00 89 ASN A C 1
ATOM 725 O O . ASN A 1 89 ? -12.251 -7.920 14.920 1.00 86.00 89 ASN A O 1
ATOM 729 N N . GLU A 1 90 ? -10.628 -8.232 13.407 1.00 89.94 90 GLU A N 1
ATOM 730 C CA . GLU A 1 90 ? -9.527 -8.416 14.358 1.00 89.94 90 GLU A CA 1
ATOM 731 C C . GLU A 1 90 ? -9.023 -7.058 14.880 1.00 89.94 90 GLU A C 1
ATOM 733 O O . GLU A 1 90 ? -7.875 -6.667 14.686 1.00 89.94 90 GLU A O 1
ATOM 738 N N . THR A 1 91 ? -9.891 -6.300 15.557 1.00 88.31 91 THR A N 1
ATOM 739 C CA . THR A 1 91 ? -9.600 -4.922 16.006 1.00 88.31 91 THR A CA 1
ATOM 740 C C . THR A 1 91 ? -8.390 -4.813 16.938 1.00 88.31 91 THR A C 1
ATOM 742 O O . THR A 1 91 ? -7.723 -3.780 16.970 1.00 88.31 91 THR A O 1
ATOM 745 N N . ALA A 1 92 ? -8.047 -5.890 17.651 1.00 92.25 92 ALA A N 1
ATOM 746 C CA . ALA A 1 92 ? -6.841 -5.968 18.473 1.00 92.25 92 ALA A CA 1
ATOM 747 C C . ALA A 1 92 ? -5.540 -5.795 17.658 1.00 92.25 92 ALA A C 1
ATOM 749 O O . ALA A 1 92 ? -4.553 -5.280 18.183 1.00 92.25 92 ALA A O 1
ATOM 750 N N . GLU A 1 93 ? -5.547 -6.162 16.373 1.00 91.56 93 GLU A N 1
ATOM 751 C CA . GLU A 1 93 ? -4.390 -6.065 15.476 1.00 91.56 93 GLU A CA 1
ATOM 752 C C . GLU A 1 93 ? -4.231 -4.673 14.851 1.00 91.56 93 GLU A C 1
ATOM 754 O O . GLU A 1 93 ? -3.193 -4.375 14.257 1.00 91.56 93 GLU A O 1
ATOM 759 N N . PHE A 1 94 ? -5.217 -3.779 14.995 1.00 92.50 94 PHE A N 1
ATOM 760 C CA . PHE A 1 94 ? -5.240 -2.513 14.258 1.00 92.50 94 PHE A CA 1
ATOM 761 C C . PHE A 1 94 ? -4.030 -1.637 14.557 1.00 92.50 94 PHE A C 1
ATOM 763 O O . PHE A 1 94 ? -3.381 -1.136 13.641 1.00 92.50 94 PHE A O 1
ATOM 770 N N . LYS A 1 95 ? -3.686 -1.487 15.839 1.00 93.00 95 LYS A N 1
ATOM 771 C CA . LYS A 1 95 ? -2.533 -0.683 16.257 1.00 93.00 95 LYS A CA 1
ATOM 772 C C . LYS A 1 95 ? -1.216 -1.287 15.771 1.00 93.00 95 LYS A C 1
ATOM 774 O O . LYS A 1 95 ? -0.337 -0.555 15.319 1.00 93.00 95 LYS A O 1
ATOM 779 N N . THR A 1 96 ? -1.078 -2.609 15.860 1.00 92.94 96 THR A N 1
ATOM 780 C CA . THR A 1 96 ? 0.109 -3.336 15.393 1.00 92.94 96 THR A CA 1
ATOM 781 C C . THR A 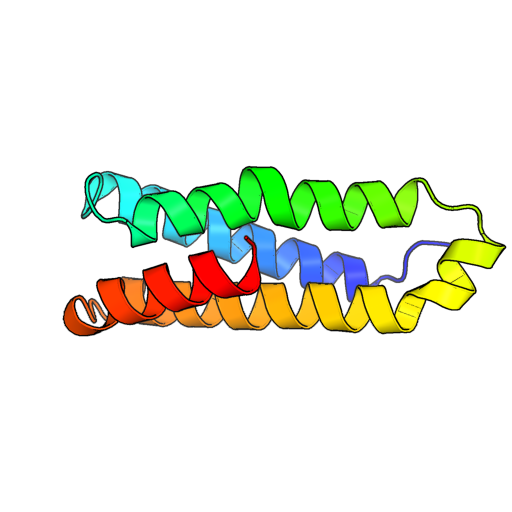1 96 ? 0.288 -3.148 13.893 1.00 92.94 96 THR A C 1
ATOM 783 O O . THR A 1 96 ? 1.371 -2.772 13.445 1.00 92.94 96 THR A O 1
ATOM 786 N N . MET A 1 97 ? -0.787 -3.337 13.127 1.00 92.12 97 MET A N 1
ATOM 787 C CA . MET A 1 97 ? -0.764 -3.179 11.680 1.00 92.12 97 MET A CA 1
ATOM 788 C C . MET A 1 97 ? -0.499 -1.725 11.284 1.00 92.12 97 MET A C 1
ATOM 790 O O . MET A 1 97 ? 0.376 -1.478 10.465 1.00 92.12 97 MET A O 1
ATOM 794 N N . ALA A 1 98 ? -1.156 -0.750 11.914 1.00 91.62 98 ALA A N 1
ATOM 795 C CA . ALA A 1 98 ? -0.917 0.666 11.642 1.00 91.62 98 ALA A CA 1
ATOM 796 C C . ALA A 1 98 ? 0.554 1.058 11.859 1.00 91.62 98 ALA A C 1
ATOM 798 O O . ALA A 1 98 ? 1.160 1.678 10.991 1.00 91.62 98 ALA A O 1
ATOM 799 N N . ASN A 1 99 ? 1.160 0.638 12.974 1.00 92.00 99 ASN A N 1
ATOM 800 C CA . ASN A 1 99 ? 2.572 0.910 13.251 1.00 92.00 99 ASN A CA 1
ATOM 801 C C . ASN A 1 99 ? 3.505 0.235 12.238 1.00 92.00 99 ASN A C 1
ATOM 803 O O . ASN A 1 99 ? 4.507 0.823 11.831 1.00 92.00 99 ASN A O 1
ATOM 807 N N . PHE A 1 100 ? 3.181 -0.994 11.829 1.00 90.31 100 PHE A N 1
ATOM 808 C CA . PHE A 1 100 ? 3.933 -1.703 10.800 1.00 90.31 100 PHE A CA 1
ATOM 809 C C . PHE A 1 100 ? 3.885 -0.963 9.458 1.00 90.31 100 PHE A C 1
ATOM 811 O O . PHE A 1 100 ? 4.928 -0.763 8.839 1.00 90.31 100 PHE A O 1
ATOM 818 N N . LEU A 1 101 ? 2.700 -0.516 9.033 1.00 89.12 101 LEU A N 1
ATOM 819 C CA . LEU A 1 101 ? 2.526 0.241 7.793 1.00 89.12 101 LEU A CA 1
ATOM 820 C C . LEU A 1 101 ? 3.254 1.580 7.837 1.00 89.12 101 LEU A C 1
ATOM 822 O O . LEU A 1 101 ? 4.021 1.883 6.923 1.00 89.12 101 LEU A O 1
ATOM 826 N N . ALA A 1 102 ? 3.095 2.319 8.935 1.00 88.25 102 ALA A N 1
ATOM 827 C CA . ALA A 1 102 ? 3.779 3.584 9.139 1.00 88.25 102 ALA A CA 1
ATOM 828 C C . ALA A 1 102 ? 5.304 3.418 9.065 1.00 88.25 102 ALA A C 1
ATOM 830 O O . ALA A 1 102 ? 5.960 4.229 8.430 1.00 88.25 102 ALA A O 1
ATOM 831 N N . GLY A 1 103 ? 5.874 2.360 9.657 1.00 87.25 103 GLY A N 1
ATOM 832 C CA . GLY A 1 103 ? 7.317 2.101 9.609 1.00 87.25 103 GLY A CA 1
ATOM 833 C C . GLY A 1 103 ? 7.828 1.557 8.270 1.00 87.25 103 GLY A C 1
ATOM 834 O O . GLY A 1 103 ? 8.971 1.814 7.902 1.00 87.25 103 GLY A O 1
ATOM 835 N N . LYS A 1 104 ? 7.010 0.800 7.529 1.00 82.94 104 LYS A N 1
ATOM 836 C CA . LYS A 1 104 ? 7.397 0.231 6.225 1.00 82.94 104 LYS A CA 1
ATOM 837 C C . LYS A 1 104 ? 7.367 1.275 5.106 1.00 82.94 104 LYS A C 1
ATOM 839 O O . LYS A 1 104 ? 8.116 1.145 4.140 1.00 82.94 104 LYS A O 1
ATOM 844 N N . PHE A 1 105 ? 6.513 2.288 5.241 1.00 78.94 105 PHE A N 1
ATOM 845 C CA . PHE A 1 105 ? 6.255 3.296 4.214 1.00 78.94 105 PHE A CA 1
ATOM 846 C C . PHE A 1 105 ? 6.427 4.747 4.718 1.00 78.94 105 PHE A C 1
ATOM 848 O O . PHE A 1 105 ? 5.822 5.677 4.172 1.00 78.94 105 PHE A O 1
ATOM 855 N N . SER A 1 106 ? 7.220 4.946 5.776 1.00 65.12 106 SER A N 1
ATOM 856 C CA . SER A 1 106 ? 7.618 6.268 6.292 1.00 65.12 106 SER A CA 1
ATOM 857 C C . SER A 1 106 ? 8.510 7.025 5.322 1.00 65.12 106 SER A C 1
ATOM 859 O O . SER A 1 106 ? 9.491 6.404 4.850 1.00 65.12 106 SER A O 1
#

Radius of gyration: 14.68 Å; chains: 1; bounding box: 36×19×42 Å